Protein AF-W2Y0G2-F1 (afdb_monomer)

Radius of gyration: 17.75 Å; Cα contacts (8 Å, |Δi|>4): 61; chains: 1; bounding box: 44×48×46 Å

Foldseek 3Di:
DDPDQPAAECAVVLLVQLLCCLPVHPDALVRSLVVSCVPPVVDPDGHYDYDDSVVSNVSSCVSVVVVPPDDDDPPVPDPDPDD

Mean predicted aligned error: 11.36 Å

Sequence (83 aa):
MGEGEHCIDVSTAIMEEVDRLANETTMTQKEIWLSIVNKFYMLDGPPVRGVSKGAVENRVQNARGKRKDGGPTRIIEKPPLSK

Organism: NCBI:txid1317064

Structure (mmCIF, N/CA/C/O backbone):
data_AF-W2Y0G2-F1
#
_entry.id   AF-W2Y0G2-F1
#
loop_
_atom_site.group_PDB
_atom_site.id
_atom_site.type_symbol
_atom_site.label_atom_id
_atom_site.label_alt_id
_atom_site.label_comp_id
_atom_site.label_asym_id
_atom_site.label_entity_id
_atom_site.label_seq_id
_atom_site.pdbx_PDB_ins_code
_atom_site.Cartn_x
_atom_site.Cartn_y
_atom_site.Cartn_z
_atom_site.occupancy
_atom_site.B_iso_or_equiv
_atom_site.auth_seq_id
_atom_site.auth_comp_id
_atom_site.auth_asym_id
_atom_site.auth_atom_id
_atom_site.pdbx_PDB_model_num
ATOM 1 N N . MET A 1 1 ? 23.826 6.215 -26.822 1.00 46.31 1 MET A N 1
ATOM 2 C CA . MET A 1 1 ? 22.489 5.589 -26.912 1.00 46.31 1 MET A CA 1
ATOM 3 C C . MET A 1 1 ? 22.577 4.371 -26.007 1.00 46.31 1 MET A C 1
A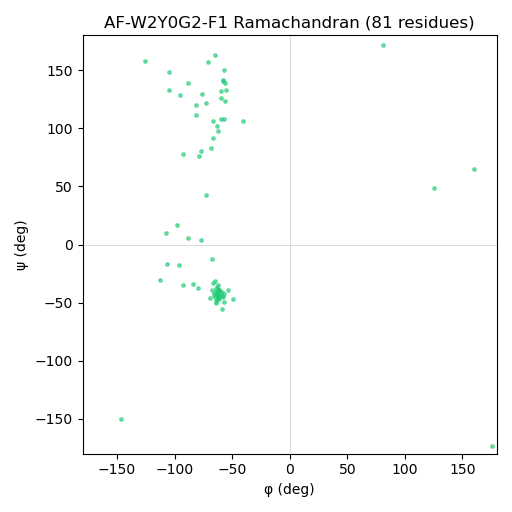TOM 5 O O . MET A 1 1 ? 23.297 3.464 -26.364 1.00 46.31 1 MET A O 1
ATOM 9 N N . GLY A 1 2 ? 22.131 4.339 -24.759 1.00 50.81 2 GLY A N 1
ATOM 10 C CA . GLY A 1 2 ? 20.932 4.906 -24.157 1.00 50.81 2 GLY A CA 1
ATOM 11 C C . GLY A 1 2 ? 20.191 3.758 -23.464 1.00 50.81 2 GLY A C 1
ATOM 12 O O . GLY A 1 2 ? 19.011 3.569 -23.721 1.00 50.81 2 GLY A O 1
ATOM 13 N N . GLU A 1 3 ? 20.896 2.949 -22.666 1.00 51.50 3 GLU A N 1
ATOM 14 C CA . GLU A 1 3 ? 20.274 1.959 -21.782 1.00 51.50 3 GLU A CA 1
ATOM 15 C C . GLU A 1 3 ? 19.764 2.733 -20.569 1.00 51.50 3 GLU A C 1
ATOM 17 O O . GLU A 1 3 ? 20.421 2.824 -19.536 1.00 51.50 3 GLU A O 1
ATOM 22 N N . GLY A 1 4 ? 18.648 3.441 -20.755 1.00 54.09 4 GLY A N 1
ATOM 23 C CA . GLY A 1 4 ? 17.983 4.114 -19.650 1.00 54.09 4 GLY A CA 1
ATOM 24 C C . GLY A 1 4 ? 17.675 3.073 -18.584 1.00 54.09 4 GLY A C 1
ATOM 25 O O . GLY A 1 4 ? 17.045 2.066 -18.903 1.00 54.09 4 GLY A O 1
ATOM 26 N N . GLU A 1 5 ? 18.156 3.302 -17.358 1.00 60.47 5 GLU A N 1
ATOM 27 C CA . GLU A 1 5 ? 17.831 2.509 -16.173 1.00 60.47 5 GLU A CA 1
ATOM 28 C C . GLU A 1 5 ? 16.341 2.168 -16.204 1.00 60.47 5 GLU A C 1
ATOM 30 O O . GLU A 1 5 ? 15.482 3.040 -16.047 1.00 60.47 5 GLU A O 1
ATOM 35 N N . HIS A 1 6 ? 16.033 0.906 -16.511 1.00 71.31 6 HIS A N 1
ATOM 36 C CA . HIS A 1 6 ? 14.674 0.467 -16.786 1.00 71.31 6 HIS A CA 1
ATOM 37 C C . HIS A 1 6 ? 13.947 0.335 -15.448 1.00 71.31 6 HIS A C 1
ATOM 39 O O . HIS A 1 6 ? 13.870 -0.735 -14.849 1.00 71.31 6 HIS A O 1
ATOM 45 N N . CYS A 1 7 ? 13.499 1.474 -14.929 1.00 75.81 7 CYS A N 1
ATOM 46 C CA . CYS A 1 7 ? 12.849 1.553 -13.639 1.00 75.81 7 CYS A CA 1
ATOM 47 C C . CYS A 1 7 ? 11.448 0.943 -13.738 1.00 75.81 7 CYS A C 1
ATOM 49 O O . CYS A 1 7 ? 10.633 1.378 -14.556 1.00 75.81 7 CYS A O 1
ATOM 51 N N . ILE A 1 8 ? 11.166 -0.076 -12.927 1.00 84.69 8 ILE A N 1
ATOM 52 C CA . ILE A 1 8 ? 9.871 -0.762 -12.951 1.00 84.69 8 ILE A CA 1
ATOM 53 C C . ILE A 1 8 ? 8.877 0.066 -12.134 1.00 84.69 8 ILE A C 1
ATOM 55 O O . ILE A 1 8 ? 9.088 0.290 -10.942 1.00 84.69 8 ILE A O 1
ATOM 59 N N . ASP A 1 9 ? 7.793 0.526 -12.762 1.00 88.94 9 ASP A N 1
ATOM 60 C CA . ASP A 1 9 ? 6.723 1.231 -12.053 1.00 88.94 9 ASP A CA 1
ATOM 61 C C . ASP A 1 9 ? 5.777 0.228 -11.382 1.00 88.94 9 ASP A C 1
ATOM 63 O O . ASP A 1 9 ? 5.034 -0.498 -12.043 1.00 88.94 9 ASP A O 1
ATOM 67 N N . VAL A 1 10 ? 5.809 0.198 -10.053 1.00 91.06 10 VAL A N 1
ATOM 68 C CA . VAL A 1 10 ? 4.970 -0.664 -9.211 1.00 91.06 10 VAL A CA 1
ATOM 69 C C . VAL A 1 10 ? 3.877 0.123 -8.485 1.00 91.06 10 VAL A C 1
ATOM 71 O O . VAL A 1 10 ? 3.194 -0.423 -7.621 1.00 91.06 10 VAL A O 1
ATOM 74 N N . SER A 1 11 ? 3.673 1.401 -8.821 1.00 91.69 11 SER A N 1
ATOM 75 C CA . SER A 1 11 ? 2.747 2.291 -8.104 1.00 91.69 11 SER A CA 1
ATOM 76 C C . SER A 1 11 ? 1.315 1.752 -8.055 1.00 91.69 11 SER A C 1
ATOM 78 O O . SER A 1 11 ? 0.682 1.795 -6.999 1.00 91.69 11 SER A O 1
ATOM 80 N N . THR A 1 12 ? 0.817 1.204 -9.168 1.00 92.81 12 THR A N 1
ATOM 81 C CA . THR A 1 12 ? -0.525 0.602 -9.249 1.00 92.81 12 THR A CA 1
ATOM 82 C C . THR A 1 12 ? -0.639 -0.622 -8.344 1.00 92.81 12 THR A C 1
ATOM 84 O O . THR A 1 12 ? -1.545 -0.686 -7.518 1.00 92.81 12 THR A O 1
ATOM 87 N N . ALA A 1 13 ? 0.330 -1.538 -8.425 1.00 92.56 13 ALA A N 1
ATOM 88 C CA . ALA A 1 13 ? 0.351 -2.751 -7.609 1.00 92.56 13 ALA A CA 1
ATOM 89 C C . ALA A 1 13 ? 0.460 -2.437 -6.107 1.00 92.56 13 ALA A C 1
ATOM 91 O O . ALA A 1 13 ? -0.178 -3.096 -5.287 1.00 92.56 13 ALA A O 1
ATOM 92 N N . ILE A 1 14 ? 1.224 -1.400 -5.737 1.00 93.88 14 ILE A N 1
ATOM 93 C CA . ILE A 1 14 ? 1.283 -0.933 -4.350 1.00 93.88 14 ILE A CA 1
ATOM 94 C C . ILE A 1 14 ? -0.089 -0.425 -3.899 1.00 93.88 14 ILE A C 1
ATOM 96 O O . ILE A 1 14 ? -0.535 -0.785 -2.814 1.00 93.88 14 ILE A O 1
ATOM 100 N N . MET A 1 15 ? -0.769 0.403 -4.695 1.00 92.31 15 MET A N 1
ATOM 101 C CA . MET A 1 15 ? -2.068 0.963 -4.304 1.00 92.31 15 MET A CA 1
ATOM 102 C C . MET A 1 15 ? -3.142 -0.119 -4.132 1.00 92.31 15 MET A C 1
ATOM 104 O O . MET A 1 15 ? -3.887 -0.074 -3.153 1.00 92.31 15 MET A O 1
ATOM 108 N N . GLU A 1 16 ? -3.177 -1.116 -5.018 1.00 94.06 16 GLU A N 1
ATOM 109 C CA . GLU A 1 16 ? -4.071 -2.276 -4.899 1.00 94.06 16 GLU A CA 1
ATOM 110 C C . GLU A 1 16 ? -3.782 -3.092 -3.633 1.00 94.06 16 GLU A C 1
ATOM 112 O O . GLU A 1 16 ? -4.698 -3.437 -2.884 1.00 94.06 16 GLU A O 1
ATOM 117 N N . GLU A 1 17 ? -2.504 -3.349 -3.340 1.00 94.31 17 GLU A N 1
ATOM 118 C CA . GLU A 1 17 ? -2.100 -4.067 -2.131 1.00 94.31 17 GLU A CA 1
ATOM 119 C C . GLU A 1 17 ? -2.473 -3.295 -0.861 1.00 94.31 17 GLU A C 1
ATOM 121 O O . GLU A 1 17 ? -2.949 -3.882 0.111 1.00 94.31 17 GLU A O 1
ATOM 126 N N . VAL A 1 18 ? -2.287 -1.974 -0.865 1.00 93.19 18 VAL A N 1
ATOM 127 C CA . VAL A 1 18 ? -2.664 -1.104 0.251 1.00 93.19 18 VAL A CA 1
ATOM 128 C C . VAL A 1 18 ? -4.169 -1.147 0.489 1.00 93.19 18 VAL A C 1
ATOM 130 O O . VAL A 1 18 ? -4.586 -1.271 1.640 1.00 93.19 18 VAL A O 1
ATOM 133 N N . ASP A 1 19 ? -4.983 -1.078 -0.565 1.00 91.81 19 ASP A N 1
ATOM 134 C CA . ASP A 1 19 ? -6.441 -1.175 -0.449 1.00 91.81 19 ASP A CA 1
ATOM 135 C C . ASP A 1 19 ? -6.876 -2.534 0.093 1.00 91.81 19 ASP A C 1
ATOM 137 O O . ASP A 1 19 ? -7.739 -2.602 0.973 1.00 91.81 19 ASP A O 1
ATOM 141 N N . ARG A 1 20 ? -6.251 -3.610 -0.389 1.00 93.94 20 ARG A N 1
ATOM 142 C CA . ARG A 1 20 ? -6.482 -4.969 0.098 1.00 93.94 20 ARG A CA 1
ATOM 143 C C . ARG A 1 20 ? -6.168 -5.073 1.588 1.00 93.94 20 ARG A C 1
ATOM 145 O O . ARG A 1 20 ? -7.049 -5.391 2.384 1.00 93.94 20 ARG A O 1
ATOM 152 N N . LEU A 1 21 ? -4.952 -4.703 1.996 1.00 93.25 21 LEU A N 1
ATOM 153 C CA . LEU A 1 21 ? -4.519 -4.753 3.395 1.00 93.25 21 LEU A CA 1
ATOM 154 C C . LEU A 1 21 ? -5.371 -3.848 4.293 1.00 93.25 21 LEU A C 1
ATOM 156 O O . LEU A 1 21 ? -5.720 -4.234 5.409 1.00 93.25 21 LEU A O 1
ATOM 160 N N . ALA A 1 22 ? -5.747 -2.661 3.817 1.00 90.19 22 ALA A N 1
ATOM 161 C CA . ALA A 1 22 ? -6.582 -1.738 4.572 1.00 90.19 22 ALA A CA 1
ATOM 162 C C . ALA A 1 22 ? -7.996 -2.286 4.828 1.00 90.19 22 ALA A C 1
ATOM 164 O O . ALA A 1 22 ? -8.578 -1.942 5.863 1.00 90.19 22 ALA A O 1
ATOM 165 N N . ASN A 1 23 ? -8.531 -3.107 3.915 1.00 88.12 23 ASN A N 1
ATOM 166 C CA . ASN A 1 23 ? -9.879 -3.675 3.980 1.00 88.12 23 ASN A CA 1
ATOM 167 C C . ASN A 1 23 ? -9.958 -5.052 4.646 1.00 88.12 23 ASN A C 1
ATOM 169 O O . ASN A 1 23 ? -10.965 -5.341 5.297 1.00 88.12 23 ASN A O 1
ATOM 173 N N . GLU A 1 24 ? -8.937 -5.885 4.458 1.00 90.75 24 GLU A N 1
ATOM 174 C CA . GLU A 1 24 ? -8.916 -7.286 4.893 1.00 90.75 24 GLU A CA 1
ATOM 175 C C . GLU A 1 24 ? -8.212 -7.478 6.240 1.00 90.75 24 GLU A C 1
ATOM 177 O O . GLU A 1 24 ? -8.413 -8.495 6.899 1.00 90.75 24 GLU A O 1
ATOM 182 N N . THR A 1 25 ? -7.408 -6.505 6.685 1.00 89.75 25 THR A N 1
ATOM 183 C CA . THR A 1 25 ? -6.622 -6.619 7.922 1.00 89.75 25 THR A CA 1
ATOM 184 C C . THR A 1 25 ? -6.869 -5.459 8.885 1.00 89.75 25 THR A C 1
ATOM 186 O O . THR A 1 25 ? -7.239 -4.346 8.496 1.00 89.75 25 THR A O 1
ATOM 189 N N . THR A 1 26 ? -6.588 -5.694 10.167 1.00 88.81 26 THR A N 1
ATOM 190 C CA . THR A 1 26 ? -6.583 -4.672 11.227 1.00 88.81 26 THR A CA 1
ATOM 191 C C . THR A 1 26 ? -5.230 -3.969 11.379 1.00 88.81 26 THR A C 1
ATOM 193 O O . THR A 1 26 ? -5.079 -3.133 12.270 1.00 88.81 26 THR A O 1
ATOM 196 N N . MET A 1 27 ? -4.261 -4.255 10.498 1.00 88.94 27 MET A N 1
ATOM 197 C CA . MET A 1 27 ? -2.902 -3.704 10.555 1.00 88.94 27 MET A CA 1
ATOM 198 C C . MET A 1 27 ? -2.921 -2.176 10.565 1.00 88.94 27 MET A C 1
ATOM 200 O O . MET A 1 27 ? -3.678 -1.541 9.837 1.00 88.94 27 MET A O 1
ATOM 204 N N . THR A 1 28 ? -2.084 -1.538 11.361 1.00 89.94 28 THR A N 1
ATOM 205 C CA . THR A 1 28 ? -1.919 -0.083 11.370 1.00 89.94 28 THR A CA 1
ATOM 206 C C . THR A 1 28 ? -1.344 0.431 10.044 1.00 89.94 28 THR A C 1
ATOM 208 O O . THR A 1 28 ? -0.753 -0.311 9.263 1.00 89.94 28 THR A O 1
ATOM 211 N N . GLN A 1 29 ? -1.469 1.738 9.791 1.00 89.25 29 GLN A N 1
ATOM 212 C CA . GLN A 1 29 ? -0.873 2.388 8.610 1.00 89.25 29 GLN A CA 1
ATOM 213 C C . GLN A 1 29 ? 0.637 2.116 8.500 1.00 89.25 29 GLN A C 1
ATOM 215 O O . GLN A 1 29 ? 1.146 1.845 7.415 1.00 89.25 29 GLN A O 1
ATOM 220 N N . LYS A 1 30 ? 1.335 2.122 9.645 1.00 90.94 30 LYS A N 1
ATOM 221 C CA . LYS A 1 30 ? 2.767 1.826 9.736 1.00 90.94 30 LYS A CA 1
ATOM 222 C C . LYS A 1 30 ? 3.076 0.375 9.360 1.00 90.94 30 LYS A C 1
ATOM 224 O O . LYS A 1 30 ? 4.033 0.140 8.633 1.00 90.94 30 LYS A O 1
ATOM 229 N N . GLU A 1 31 ? 2.287 -0.583 9.840 1.00 92.94 31 GLU A N 1
ATOM 230 C CA . GLU A 1 31 ? 2.471 -2.007 9.522 1.00 92.94 31 GLU A CA 1
ATOM 231 C C . GLU A 1 31 ? 2.184 -2.302 8.047 1.00 92.94 31 GLU A C 1
ATOM 233 O O . GLU A 1 31 ? 2.939 -3.038 7.415 1.00 92.94 31 GLU A O 1
ATOM 238 N N . ILE A 1 32 ? 1.156 -1.670 7.470 1.00 93.19 32 ILE A N 1
ATOM 239 C CA . ILE A 1 32 ? 0.871 -1.755 6.032 1.00 93.19 32 ILE A CA 1
ATOM 240 C C . ILE A 1 32 ? 2.050 -1.195 5.230 1.00 93.19 32 ILE A C 1
ATOM 242 O O . ILE A 1 32 ? 2.533 -1.859 4.320 1.00 93.19 32 ILE A O 1
ATOM 246 N N . TRP A 1 33 ? 2.577 -0.023 5.599 1.00 94.06 33 TRP A N 1
ATOM 247 C CA . TRP A 1 33 ? 3.760 0.539 4.941 1.00 94.06 33 TRP A CA 1
ATOM 248 C C . TRP A 1 33 ? 4.971 -0.401 5.001 1.00 94.06 33 TRP A C 1
ATOM 250 O O . TRP A 1 33 ? 5.624 -0.617 3.984 1.00 94.06 33 TRP A O 1
ATOM 260 N N . LEU A 1 34 ? 5.260 -0.996 6.162 1.00 94.31 34 LEU A N 1
ATOM 261 C CA . LEU A 1 34 ? 6.361 -1.955 6.297 1.00 94.31 34 LEU A CA 1
ATOM 262 C C . LEU A 1 34 ? 6.158 -3.190 5.410 1.00 94.31 34 LEU A C 1
ATOM 264 O O . LEU A 1 34 ? 7.111 -3.650 4.785 1.00 94.31 34 LEU A O 1
ATOM 268 N N . SER A 1 35 ? 4.924 -3.688 5.304 1.00 93.12 35 SER A N 1
ATOM 269 C CA . SER A 1 35 ? 4.580 -4.790 4.400 1.00 93.12 35 SER A CA 1
ATOM 270 C C . SER A 1 35 ? 4.828 -4.425 2.931 1.00 93.12 35 SER A C 1
ATOM 272 O O . SER A 1 35 ? 5.450 -5.202 2.207 1.00 93.12 35 SER A O 1
ATOM 274 N N . ILE A 1 36 ? 4.441 -3.214 2.508 1.00 93.88 36 ILE A N 1
ATOM 275 C CA . ILE A 1 36 ? 4.719 -2.691 1.161 1.00 93.88 36 ILE A CA 1
ATOM 276 C C . ILE A 1 36 ? 6.223 -2.570 0.902 1.00 93.88 36 ILE A C 1
ATOM 278 O O . ILE A 1 36 ? 6.692 -3.008 -0.145 1.00 93.88 36 ILE A O 1
ATOM 282 N N . VAL A 1 37 ? 6.989 -2.014 1.846 1.00 91.56 37 VAL A N 1
ATOM 283 C CA . VAL A 1 37 ? 8.452 -1.903 1.729 1.00 91.56 37 VAL A CA 1
ATOM 284 C C . VAL A 1 37 ? 9.084 -3.272 1.527 1.00 91.56 37 VAL A C 1
ATOM 286 O O . VAL A 1 37 ? 9.838 -3.459 0.576 1.00 91.56 37 VAL A O 1
ATOM 289 N N . ASN A 1 38 ? 8.718 -4.241 2.363 1.00 91.56 38 ASN A N 1
ATOM 290 C CA . ASN A 1 38 ? 9.264 -5.588 2.279 1.00 91.56 38 ASN A CA 1
ATOM 291 C C . ASN A 1 38 ? 8.893 -6.291 0.962 1.00 91.56 38 ASN A C 1
ATOM 293 O O . ASN A 1 38 ? 9.710 -6.997 0.385 1.00 91.56 38 ASN A O 1
ATOM 297 N N . LYS A 1 39 ? 7.666 -6.089 0.467 1.00 90.19 39 LYS A N 1
ATOM 298 C CA . LYS A 1 39 ? 7.160 -6.765 -0.735 1.00 90.19 39 LYS A CA 1
ATOM 299 C C . LYS A 1 39 ? 7.643 -6.138 -2.044 1.00 90.19 39 LYS A C 1
ATOM 301 O O . LYS A 1 39 ? 7.864 -6.872 -2.998 1.00 90.19 39 LYS A O 1
ATOM 306 N N . PHE A 1 40 ? 7.753 -4.811 -2.110 1.00 87.69 40 PHE A N 1
ATOM 307 C CA . PHE A 1 40 ? 7.994 -4.089 -3.366 1.00 87.69 40 PHE A CA 1
ATOM 308 C C . PHE A 1 40 ? 9.358 -3.409 -3.446 1.00 87.69 40 PHE A C 1
ATOM 310 O O . PHE A 1 40 ? 9.886 -3.288 -4.543 1.00 87.69 40 PHE A O 1
ATOM 317 N N . TYR A 1 41 ? 9.927 -2.962 -2.324 1.00 86.19 41 TYR A N 1
ATOM 318 C CA . TYR A 1 41 ? 11.152 -2.150 -2.307 1.00 86.19 41 TYR A CA 1
ATOM 319 C C . TYR A 1 41 ? 12.394 -2.901 -1.823 1.00 86.19 41 TYR A C 1
ATOM 321 O O . TYR A 1 41 ? 13.503 -2.434 -2.056 1.00 86.19 41 TYR A O 1
ATOM 329 N N . MET A 1 42 ? 12.221 -4.043 -1.152 1.00 85.94 42 MET A N 1
ATOM 330 C CA . MET A 1 42 ? 13.316 -4.922 -0.715 1.00 85.94 42 MET A CA 1
ATOM 331 C C . MET A 1 42 ? 13.548 -6.104 -1.671 1.00 85.94 42 MET A C 1
ATOM 333 O O . MET A 1 42 ? 14.176 -7.087 -1.292 1.00 85.94 42 MET A O 1
ATOM 337 N N . LEU A 1 43 ? 13.025 -6.034 -2.898 1.00 75.12 43 LEU A N 1
ATOM 338 C CA . LEU A 1 43 ? 13.282 -7.049 -3.916 1.00 75.12 43 LEU A CA 1
ATOM 339 C C . LEU A 1 43 ? 14.689 -6.857 -4.491 1.00 75.12 43 LEU A C 1
ATOM 341 O O . LEU A 1 43 ? 15.022 -5.763 -4.945 1.00 75.12 43 LEU A O 1
ATOM 345 N N . ASP A 1 44 ? 15.479 -7.930 -4.533 1.00 72.19 44 ASP A N 1
ATOM 346 C CA . ASP A 1 44 ? 16.698 -7.970 -5.339 1.00 72.19 44 ASP A CA 1
ATOM 347 C C . ASP A 1 44 ? 16.294 -7.915 -6.819 1.00 72.19 44 ASP A C 1
ATOM 349 O O . ASP A 1 44 ? 15.737 -8.865 -7.374 1.00 72.19 44 ASP A O 1
ATOM 353 N N . GLY A 1 45 ? 16.505 -6.766 -7.457 1.00 74.38 45 GLY A N 1
ATOM 354 C CA . GLY A 1 45 ? 16.057 -6.538 -8.823 1.00 74.38 45 GLY A CA 1
ATOM 355 C C . GLY A 1 45 ? 16.317 -5.118 -9.322 1.00 74.38 45 GLY A C 1
ATOM 356 O O . GLY A 1 45 ? 16.987 -4.329 -8.652 1.00 74.38 45 GLY A O 1
ATOM 357 N N . PRO A 1 46 ? 15.810 -4.786 -10.521 1.00 79.88 46 PRO A N 1
ATOM 358 C CA . PRO A 1 46 ? 15.928 -3.448 -11.083 1.00 79.88 46 PRO A CA 1
ATOM 359 C C . PRO A 1 46 ? 15.319 -2.392 -10.150 1.00 79.88 46 PRO A C 1
ATOM 361 O O . PRO A 1 46 ? 14.354 -2.689 -9.439 1.00 79.88 46 PRO A O 1
ATOM 364 N N . PRO A 1 47 ? 15.831 -1.148 -10.169 1.00 80.75 47 PRO A N 1
ATOM 365 C CA . PRO A 1 47 ? 15.275 -0.074 -9.360 1.00 80.75 47 PRO A CA 1
ATOM 366 C C . PRO A 1 47 ? 13.778 0.087 -9.643 1.00 80.75 47 PRO A C 1
ATOM 368 O O . PRO A 1 47 ? 13.339 0.130 -10.793 1.00 80.75 47 PRO A O 1
ATOM 371 N N . VAL A 1 48 ? 12.988 0.190 -8.581 1.00 84.50 48 VAL A N 1
ATOM 372 C CA . VAL A 1 48 ? 11.528 0.313 -8.641 1.00 84.50 48 VAL A CA 1
ATOM 373 C C . VAL A 1 48 ? 11.088 1.742 -8.353 1.00 84.50 48 VAL A C 1
ATOM 375 O O . VAL A 1 48 ? 11.496 2.350 -7.361 1.00 84.50 48 VAL A O 1
ATOM 378 N N . ARG A 1 49 ? 10.192 2.264 -9.193 1.00 86.19 49 ARG A N 1
ATOM 379 C CA . ARG A 1 49 ? 9.455 3.500 -8.929 1.00 86.19 49 ARG A CA 1
ATOM 380 C C . ARG A 1 49 ? 8.116 3.120 -8.328 1.00 86.19 49 ARG A C 1
ATOM 382 O O . ARG A 1 49 ? 7.383 2.310 -8.884 1.00 86.19 49 ARG A O 1
ATOM 389 N N . GLY A 1 50 ? 7.783 3.720 -7.199 1.00 88.50 50 GLY A N 1
ATOM 390 C CA . GLY A 1 50 ? 6.506 3.470 -6.548 1.00 88.50 50 GLY A CA 1
ATOM 391 C C . GLY A 1 50 ? 5.991 4.709 -5.839 1.00 88.50 50 GLY A C 1
ATOM 392 O O . GLY A 1 50 ? 6.282 5.841 -6.222 1.00 88.50 50 GLY A O 1
ATOM 393 N N . VAL A 1 51 ? 5.245 4.490 -4.767 1.00 89.50 51 VAL A N 1
ATOM 394 C CA . VAL A 1 51 ? 4.538 5.536 -4.031 1.00 89.50 51 VAL A CA 1
ATOM 395 C C . VAL A 1 51 ? 5.226 5.864 -2.709 1.00 89.50 51 VAL A C 1
ATOM 397 O O . VAL A 1 51 ? 5.841 5.020 -2.062 1.00 89.50 51 VAL A O 1
ATOM 400 N N . SER A 1 52 ? 5.118 7.118 -2.279 1.00 90.56 52 SER A N 1
ATOM 401 C CA . SER A 1 52 ? 5.696 7.545 -1.007 1.00 90.56 52 SER A CA 1
ATOM 402 C C . SER A 1 52 ? 4.932 6.962 0.184 1.00 90.56 52 SER A C 1
ATOM 404 O O . SER A 1 52 ? 3.734 6.676 0.105 1.00 90.56 52 SER A O 1
ATOM 406 N N . LYS A 1 53 ? 5.606 6.883 1.337 1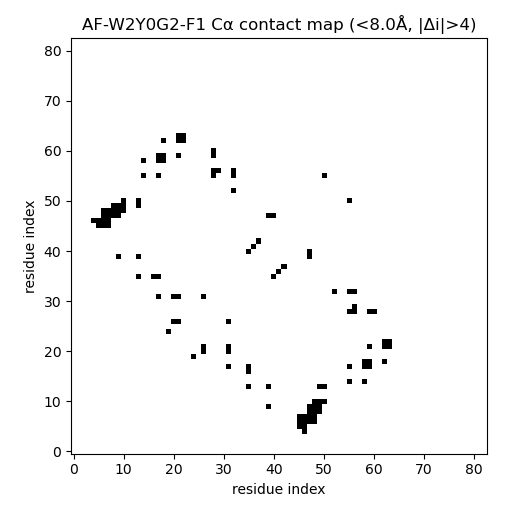.00 91.25 53 LYS A N 1
ATOM 407 C CA . LYS A 1 53 ? 4.980 6.509 2.612 1.00 91.25 53 LYS A CA 1
ATOM 408 C C . LYS A 1 53 ? 3.707 7.312 2.891 1.00 91.25 53 LYS A C 1
ATOM 410 O O . LYS A 1 53 ? 2.674 6.729 3.199 1.00 91.25 53 LYS A O 1
ATOM 415 N N . GLY A 1 54 ? 3.757 8.634 2.718 1.00 90.25 54 GLY A N 1
ATOM 416 C CA . GLY A 1 54 ? 2.599 9.501 2.947 1.00 90.25 54 GLY A CA 1
ATOM 417 C C . GLY A 1 54 ? 1.423 9.195 2.014 1.00 90.25 54 GLY A C 1
ATOM 418 O O . GLY A 1 54 ? 0.274 9.257 2.442 1.00 90.25 54 GLY A O 1
ATOM 419 N N . ALA A 1 55 ? 1.686 8.805 0.761 1.00 89.81 55 ALA A N 1
ATOM 420 C CA . ALA A 1 55 ? 0.635 8.386 -0.164 1.00 89.81 55 ALA A CA 1
ATOM 421 C C . ALA A 1 55 ? -0.042 7.084 0.299 1.00 89.81 55 ALA A C 1
ATOM 423 O O . ALA A 1 55 ? -1.270 6.997 0.275 1.00 89.81 55 ALA A O 1
ATOM 424 N N . VAL A 1 56 ? 0.740 6.114 0.786 1.00 90.19 56 VAL A N 1
ATOM 425 C CA . VAL A 1 56 ? 0.224 4.861 1.363 1.00 90.19 56 VAL A CA 1
ATOM 426 C C . VAL A 1 56 ? -0.601 5.129 2.621 1.00 90.19 56 VAL A C 1
ATOM 428 O O . VAL A 1 56 ? -1.739 4.678 2.716 1.00 90.19 56 VAL A O 1
ATOM 431 N N . GLU A 1 57 ? -0.076 5.906 3.568 1.00 89.75 57 GLU A N 1
ATOM 432 C CA . GLU A 1 57 ? -0.770 6.219 4.824 1.00 89.75 57 GLU A CA 1
ATOM 433 C C . GLU A 1 57 ? -2.092 6.961 4.569 1.00 89.75 57 GLU A C 1
ATOM 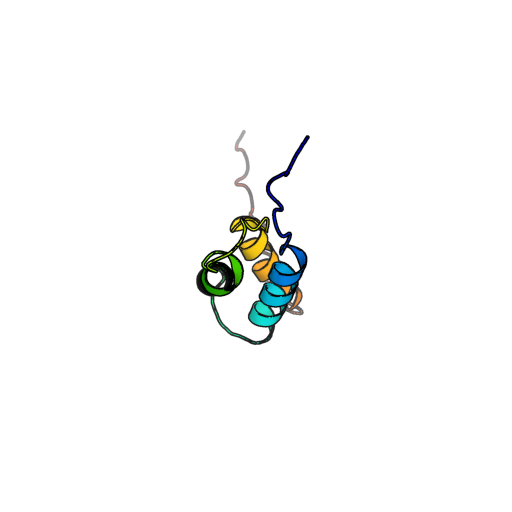435 O O . GLU A 1 57 ? -3.134 6.568 5.103 1.00 89.75 57 GLU A O 1
ATOM 440 N N . ASN A 1 58 ? -2.091 7.956 3.673 1.00 90.25 58 ASN A N 1
ATOM 441 C CA . ASN A 1 58 ? -3.306 8.654 3.243 1.00 90.25 58 ASN A CA 1
ATOM 442 C C . ASN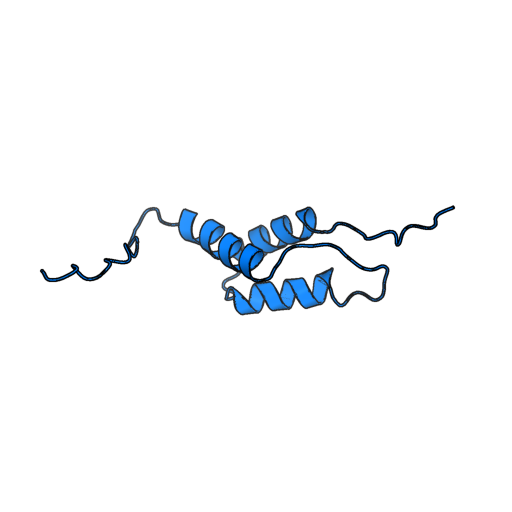 A 1 58 ? -4.303 7.709 2.558 1.00 90.25 58 ASN A C 1
ATOM 444 O O . ASN A 1 58 ? -5.512 7.821 2.773 1.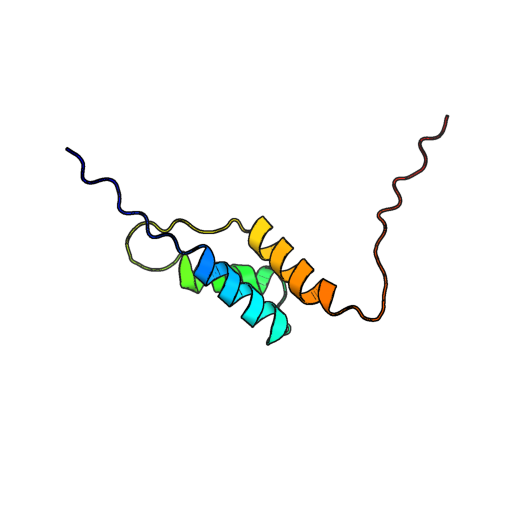00 90.25 58 ASN A O 1
ATOM 448 N N . ARG A 1 59 ? -3.828 6.758 1.742 1.00 88.56 59 ARG A N 1
ATOM 449 C CA . ARG A 1 59 ? -4.698 5.779 1.080 1.00 88.56 59 ARG A CA 1
ATOM 450 C C . ARG A 1 59 ? -5.373 4.859 2.090 1.00 88.56 59 ARG A C 1
ATOM 452 O O . ARG A 1 59 ? -6.588 4.705 2.022 1.00 88.56 59 ARG A O 1
ATOM 459 N N . VAL A 1 60 ? -4.631 4.341 3.070 1.00 89.38 60 VAL A N 1
ATOM 460 C CA . VAL A 1 60 ? -5.190 3.534 4.169 1.00 89.38 60 VAL A CA 1
ATOM 461 C C . VAL A 1 60 ? -6.232 4.333 4.956 1.00 89.38 60 VAL A C 1
ATOM 463 O O . VAL A 1 60 ? -7.306 3.811 5.261 1.00 89.38 60 VAL A O 1
ATOM 466 N N . GLN A 1 61 ? -5.945 5.602 5.272 1.00 87.25 61 GLN A N 1
ATOM 467 C CA . GLN A 1 61 ? -6.903 6.484 5.947 1.00 87.25 61 GLN A CA 1
ATOM 468 C C . GLN A 1 61 ? -8.173 6.682 5.132 1.00 87.25 61 GLN A C 1
ATOM 470 O O . GLN A 1 61 ? -9.256 6.625 5.700 1.00 87.25 61 GLN A O 1
ATOM 475 N N . ASN A 1 62 ? -8.066 6.867 3.818 1.00 86.88 62 ASN A N 1
ATOM 476 C CA . ASN A 1 62 ? -9.225 7.015 2.944 1.00 86.88 62 ASN A CA 1
ATOM 477 C C . ASN A 1 62 ? -10.017 5.709 2.813 1.00 86.88 62 ASN A C 1
ATOM 479 O O . ASN A 1 62 ? -11.237 5.728 2.957 1.00 86.88 62 ASN A O 1
ATOM 483 N N . ALA A 1 63 ? -9.348 4.575 2.593 1.00 85.19 63 ALA A N 1
ATOM 484 C CA . ALA A 1 63 ? -9.985 3.262 2.480 1.00 85.19 63 ALA A CA 1
ATOM 485 C C . ALA A 1 63 ? -10.779 2.906 3.748 1.00 85.19 63 ALA A C 1
ATOM 487 O O . ALA A 1 63 ? -11.912 2.437 3.672 1.00 85.19 63 ALA A O 1
ATOM 488 N N . ARG A 1 64 ? -10.223 3.210 4.926 1.00 80.94 64 ARG A N 1
ATOM 489 C CA . ARG A 1 64 ? -10.881 2.970 6.220 1.00 80.94 64 ARG A CA 1
ATOM 490 C C . ARG A 1 64 ? -11.844 4.079 6.626 1.00 80.94 64 ARG A C 1
ATOM 492 O O . ARG A 1 64 ? -12.870 3.807 7.234 1.00 80.94 64 ARG A O 1
ATOM 499 N N . GLY A 1 65 ? -11.542 5.325 6.282 1.00 70.69 65 GLY A N 1
ATOM 500 C CA . GLY A 1 65 ? -12.377 6.496 6.546 1.00 70.69 65 GLY A CA 1
ATOM 501 C C . GLY A 1 65 ? -13.680 6.468 5.754 1.00 70.69 65 GLY A C 1
ATOM 502 O O . GLY A 1 65 ? -14.716 6.852 6.286 1.00 70.69 65 GLY A O 1
ATOM 503 N N . LYS A 1 66 ? -13.666 5.911 4.535 1.00 59.53 66 LYS A N 1
ATOM 504 C CA . LYS A 1 66 ? -14.881 5.637 3.753 1.00 59.53 66 LYS A CA 1
ATOM 505 C C . LYS A 1 66 ? -15.776 4.549 4.356 1.00 59.53 66 LYS A C 1
ATOM 507 O O . LYS A 1 66 ? -16.929 4.464 3.959 1.00 59.53 66 LYS A O 1
ATOM 512 N N . ARG A 1 67 ? -15.305 3.769 5.342 1.00 53.84 67 ARG A N 1
ATOM 513 C CA . ARG A 1 67 ? -16.159 2.838 6.108 1.00 53.84 67 ARG A CA 1
ATOM 514 C C . ARG A 1 67 ? -17.030 3.528 7.168 1.00 53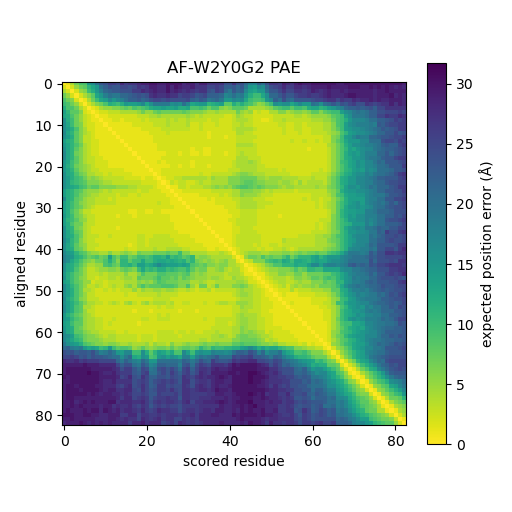.84 67 ARG A C 1
ATOM 516 O O . ARG A 1 67 ? -17.711 2.842 7.922 1.00 53.84 67 ARG A O 1
ATOM 523 N N . LYS A 1 68 ? -17.014 4.862 7.273 1.00 47.34 68 LYS A N 1
ATOM 524 C CA . LYS A 1 68 ? -17.797 5.590 8.280 1.00 47.34 68 LYS A CA 1
ATOM 525 C C . LYS A 1 68 ? -19.167 6.016 7.760 1.00 47.34 68 LYS A C 1
ATOM 527 O O . LYS A 1 68 ? -19.418 7.199 7.565 1.00 47.34 68 LYS A O 1
ATOM 532 N N . ASP A 1 69 ? -20.078 5.053 7.732 1.00 51.97 69 ASP A N 1
ATOM 533 C CA . ASP A 1 69 ? -21.509 5.271 7.988 1.00 51.97 69 ASP A CA 1
ATOM 534 C C . ASP A 1 69 ? -21.757 5.547 9.501 1.00 51.97 69 ASP A C 1
ATOM 536 O O . ASP A 1 69 ? -22.654 4.996 10.129 1.00 51.97 69 ASP A O 1
ATOM 540 N N . GLY A 1 70 ? -20.908 6.363 10.155 1.00 49.12 70 GLY A N 1
ATOM 541 C CA . GLY A 1 70 ? -21.029 6.609 11.604 1.00 49.12 70 GLY A CA 1
ATOM 542 C C . GLY A 1 70 ? -19.794 7.147 12.342 1.00 49.12 70 GLY A C 1
ATOM 543 O O . GLY A 1 70 ? -19.281 6.495 13.244 1.00 49.12 70 GLY A O 1
ATOM 544 N N . GLY A 1 71 ? -19.354 8.369 12.009 1.00 37.72 71 GLY A N 1
ATOM 545 C CA . GLY A 1 71 ? -18.731 9.323 12.955 1.00 37.72 71 GLY A CA 1
ATOM 546 C C . GLY A 1 71 ? -17.242 9.173 13.327 1.00 37.72 71 GLY A C 1
ATOM 547 O O . GLY A 1 71 ? -16.594 8.181 13.011 1.00 37.72 71 GLY A O 1
ATOM 548 N N . PRO A 1 72 ? -16.639 10.140 14.049 1.00 46.97 72 PRO A N 1
ATOM 549 C CA . PRO A 1 72 ? -16.711 11.584 13.873 1.00 46.97 72 PRO A CA 1
ATOM 550 C C . PRO A 1 72 ? -15.623 12.066 12.898 1.00 46.97 72 PRO A C 1
ATOM 552 O O . PRO A 1 72 ? -14.462 11.639 12.945 1.00 46.97 72 PRO A O 1
ATOM 555 N N . THR A 1 73 ? -16.007 12.997 12.034 1.00 51.56 73 THR A N 1
ATOM 556 C CA . THR A 1 73 ? -15.106 13.902 11.324 1.00 51.56 73 THR A CA 1
ATOM 557 C C . THR A 1 73 ? -14.360 14.703 12.390 1.00 51.56 73 THR A C 1
ATOM 559 O O . THR A 1 73 ? -14.963 15.544 13.051 1.00 51.56 73 THR A O 1
ATOM 562 N N . ARG A 1 74 ? -13.063 14.447 12.610 1.00 49.19 74 ARG A N 1
ATOM 563 C CA . ARG A 1 74 ? -12.216 15.416 13.324 1.00 49.19 74 ARG A CA 1
ATOM 564 C C . ARG A 1 74 ? -12.072 16.614 12.394 1.00 49.19 74 ARG A C 1
ATOM 566 O O . ARG A 1 74 ? -11.119 16.705 11.628 1.00 49.19 74 ARG A O 1
ATOM 573 N N . ILE A 1 75 ? -13.068 17.492 12.426 1.00 53.28 75 ILE A N 1
ATOM 574 C CA . ILE A 1 75 ? -12.900 18.881 12.035 1.00 53.28 75 ILE A CA 1
ATOM 575 C C . ILE A 1 75 ? -11.781 19.367 12.949 1.00 53.28 75 ILE A C 1
ATOM 577 O O . ILE A 1 75 ? -11.937 19.415 14.168 1.00 53.28 75 ILE A O 1
ATOM 581 N N . ILE A 1 76 ? -10.600 19.586 12.377 1.00 55.72 76 ILE A N 1
ATOM 582 C CA . ILE A 1 76 ? -9.526 20.284 13.068 1.00 55.72 76 ILE A CA 1
ATOM 583 C C . ILE A 1 76 ? -10.049 21.709 13.217 1.00 55.72 76 ILE A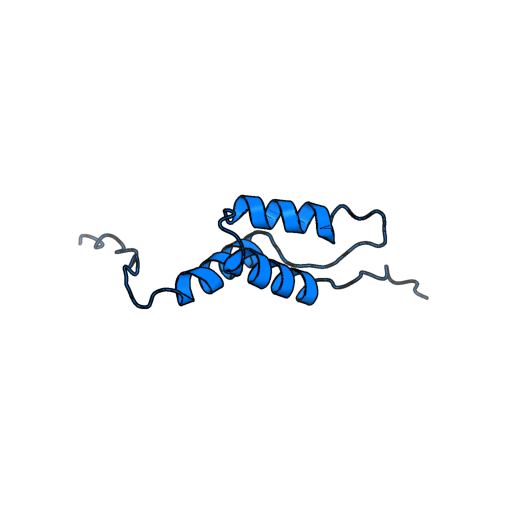 C 1
ATOM 585 O O . ILE A 1 76 ? -9.949 22.516 12.293 1.00 55.72 76 ILE A O 1
ATOM 589 N N . GLU A 1 77 ? -10.703 21.978 14.341 1.00 48.19 77 GLU A N 1
ATOM 590 C CA . GLU A 1 77 ? -11.085 23.319 14.746 1.00 48.19 77 GLU A CA 1
ATOM 591 C C . GLU A 1 77 ? -9.770 24.084 14.935 1.00 48.19 77 GLU A C 1
ATOM 593 O O . GLU A 1 77 ? -9.018 23.854 15.884 1.00 48.19 77 GLU A O 1
ATOM 598 N N . LYS A 1 78 ? -9.409 24.911 13.947 1.00 59.66 78 LYS A N 1
ATOM 599 C CA . LYS A 1 78 ? -8.334 25.886 14.133 1.00 59.66 78 LYS A CA 1
ATOM 600 C C . LYS A 1 78 ? -8.772 26.785 15.293 1.00 59.66 78 LYS A C 1
ATOM 602 O O . LYS A 1 78 ? -9.918 27.237 15.266 1.00 59.66 78 LYS A O 1
ATOM 607 N N . PRO A 1 79 ? -7.909 27.053 16.288 1.00 58.44 79 PRO A N 1
ATOM 608 C CA . PRO A 1 79 ? -8.280 27.951 17.369 1.00 58.44 79 PRO A CA 1
ATOM 609 C C . PRO A 1 79 ? -8.655 29.319 16.778 1.00 58.44 79 PRO A C 1
ATOM 611 O O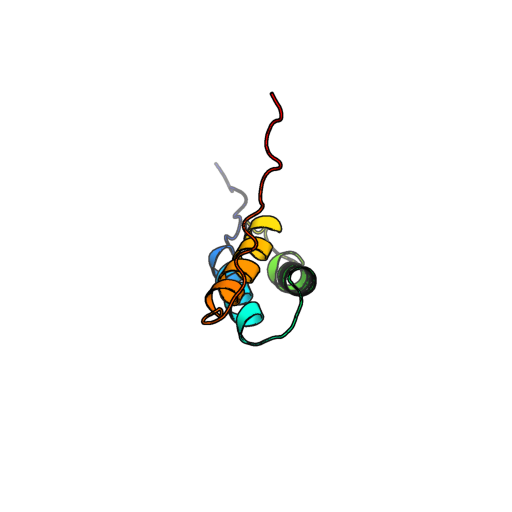 . PRO A 1 79 ? -8.024 29.743 15.800 1.00 58.44 79 PRO A O 1
ATOM 614 N N . PRO A 1 80 ? -9.679 30.005 17.318 1.00 60.41 80 PRO A N 1
ATOM 615 C CA . PRO A 1 80 ? -10.027 31.334 16.849 1.00 60.41 80 PRO A CA 1
ATOM 616 C C . PRO A 1 80 ? -8.813 32.245 17.040 1.00 60.41 80 PRO A C 1
ATOM 618 O O . PRO A 1 80 ? -8.244 32.325 18.129 1.00 60.41 80 PRO A O 1
ATOM 621 N N . LEU A 1 81 ? -8.403 32.911 15.959 1.00 61.06 81 LEU A N 1
ATOM 622 C CA . LEU A 1 81 ? -7.477 34.034 16.030 1.00 61.06 81 LEU A CA 1
ATOM 623 C C . LEU A 1 81 ? -8.169 35.117 16.862 1.00 61.06 81 LEU A C 1
ATOM 625 O O . LEU A 1 81 ? -9.053 35.818 16.369 1.00 61.06 81 LEU A O 1
ATOM 629 N N . SER A 1 82 ? -7.831 35.182 18.150 1.00 58.16 82 SER A N 1
ATOM 630 C CA . SER A 1 82 ? -8.212 36.304 19.002 1.00 58.16 82 SER A CA 1
ATOM 631 C C . SER A 1 82 ? -7.662 37.602 18.408 1.00 58.16 82 SER A C 1
ATOM 633 O O . SER A 1 82 ? -6.562 37.613 17.855 1.00 58.16 82 SER A O 1
ATOM 635 N N . LYS A 1 83 ? -8.503 38.638 18.499 1.00 50.88 83 LYS A N 1
ATOM 636 C CA . LYS A 1 83 ? -8.354 39.985 17.933 1.00 50.88 83 LYS A CA 1
ATOM 637 C C . LYS A 1 83 ? -7.026 40.665 18.242 1.00 50.88 83 LYS A C 1
ATOM 639 O O . LYS A 1 83 ? -6.538 40.499 19.380 1.00 50.88 83 LYS A O 1
#

Secondary structure (DSSP, 8-state):
-------EE-HHHHHHHHHHHHHH----HHHHHHHHIIIIIS-SSS-EE---HHHHHHHHHHHHHTT-SS-------PPP---

Nearest PDB structures (foldseek):
  3vw4-assembly2_B  TM=3.705E-01  e=1.802E+00  Escherichia coli
  8dit-assembly1_B  TM=4.721E-01  e=5.910E+00  Thermochaetoides thermophila
  7p8d-assembly1_A  TM=1.916E-01  e=5.552E+00  Arabidopsis thaliana

Solvent-accessible surface area (backbone atoms only — not comparable to full-atom values): 5297 Å² total; per-residue (Å²): 141,77,86,66,81,72,58,46,77,43,42,67,64,50,52,54,50,45,51,47,47,43,73,78,43,87,65,49,58,67,54,50,49,52,51,48,41,58,68,65,69,62,55,93,68,72,59,66,42,63,72,53,69,67,58,53,39,51,46,35,49,50,62,50,56,71,69,52,94,72,75,78,83,81,72,80,75,71,77,81,82,76,130

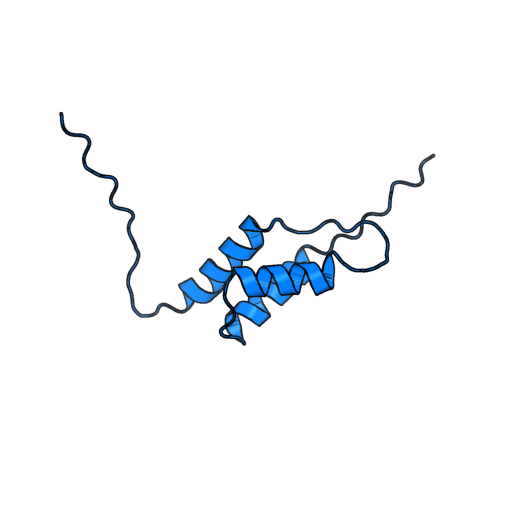pLDDT: mean 78.37, std 16.85, range [37.72, 94.31]